Protein AF-A0A6L7LFD7-F1 (afdb_monomer_lite)

Radius of gyration: 16.63 Å; chains: 1; bounding box: 37×30×61 Å

Structure (mmCIF, N/CA/C/O backbone):
data_AF-A0A6L7LFD7-F1
#
_entry.id   AF-A0A6L7LFD7-F1
#
loop_
_atom_site.group_PDB
_atom_site.id
_atom_site.type_symbol
_atom_site.label_atom_id
_atom_site.label_alt_id
_atom_site.label_comp_id
_atom_site.label_asym_id
_atom_site.label_entity_id
_atom_site.label_seq_id
_atom_site.pdbx_PDB_ins_code
_atom_site.Cartn_x
_atom_site.Cartn_y
_atom_site.Cartn_z
_atom_site.occupancy
_atom_site.B_iso_or_equiv
_atom_site.auth_seq_id
_atom_site.auth_comp_id
_atom_site.auth_asym_id
_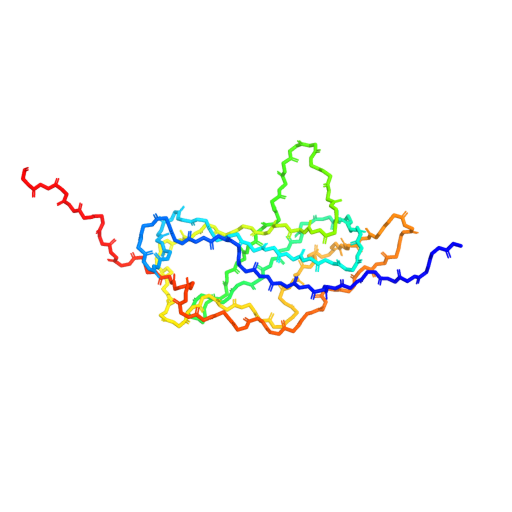atom_site.auth_atom_id
_atom_site.pdbx_PDB_model_num
ATOM 1 N N . MET A 1 1 ? 21.209 -1.867 -23.378 1.00 69.69 1 MET A N 1
ATOM 2 C CA . MET A 1 1 ? 20.018 -1.169 -22.863 1.00 69.69 1 MET A CA 1
ATOM 3 C C . MET A 1 1 ? 19.276 -2.168 -22.014 1.00 69.69 1 MET A C 1
ATOM 5 O O . MET A 1 1 ? 19.318 -3.342 -22.369 1.00 69.69 1 MET A O 1
ATOM 9 N N . ASP A 1 2 ? 18.720 -1.718 -20.898 1.00 85.38 2 ASP A N 1
ATOM 10 C CA . ASP A 1 2 ? 17.926 -2.568 -20.018 1.00 85.38 2 ASP A CA 1
ATOM 11 C C . ASP A 1 2 ? 16.570 -2.875 -20.660 1.00 85.38 2 ASP A C 1
ATOM 13 O O . ASP A 1 2 ? 16.003 -2.019 -21.339 1.00 85.38 2 ASP A O 1
ATOM 17 N N . THR A 1 3 ? 16.092 -4.099 -20.485 1.00 88.50 3 THR A N 1
ATOM 18 C CA . THR A 1 3 ? 14.814 -4.588 -21.016 1.00 88.50 3 THR A CA 1
ATOM 19 C C . THR A 1 3 ? 14.054 -5.434 -19.997 1.00 88.50 3 THR A C 1
ATOM 21 O O . THR A 1 3 ? 13.054 -6.053 -20.362 1.00 88.50 3 THR A O 1
ATOM 24 N N . GLU A 1 4 ? 14.555 -5.558 -18.767 1.00 90.94 4 GLU A N 1
ATOM 25 C CA . GLU A 1 4 ? 13.870 -6.306 -17.718 1.00 90.94 4 GLU A CA 1
ATOM 26 C C . GLU A 1 4 ? 12.830 -5.392 -17.053 1.00 90.94 4 GLU A C 1
ATOM 28 O O . GLU A 1 4 ? 13.172 -4.293 -16.636 1.00 90.94 4 GLU A O 1
ATOM 33 N N . PRO A 1 5 ? 11.540 -5.771 -17.016 1.00 91.62 5 PRO A N 1
ATOM 34 C CA . PRO A 1 5 ? 10.541 -4.974 -16.325 1.00 91.62 5 PRO A CA 1
ATOM 35 C C . PRO A 1 5 ? 10.626 -5.177 -14.804 1.00 91.62 5 PRO A C 1
ATOM 37 O O . PRO A 1 5 ? 10.788 -6.317 -14.351 1.00 91.62 5 PRO A O 1
ATOM 40 N N . PRO A 1 6 ? 10.366 -4.128 -14.003 1.00 94.12 6 PRO A N 1
ATOM 41 C CA . PRO A 1 6 ? 10.275 -4.273 -12.560 1.00 94.12 6 PRO A CA 1
ATOM 42 C C . PRO A 1 6 ? 9.129 -5.205 -12.161 1.00 94.12 6 PRO A C 1
ATOM 44 O O . PRO A 1 6 ? 8.074 -5.263 -12.800 1.00 94.12 6 PRO A O 1
ATOM 47 N N . SER A 1 7 ? 9.284 -5.875 -11.027 1.00 94.19 7 SER A N 1
ATOM 48 C CA . SER A 1 7 ? 8.236 -6.692 -10.412 1.00 94.19 7 SER A CA 1
ATOM 49 C C . SER A 1 7 ? 8.058 -6.336 -8.940 1.00 94.19 7 SER A C 1
ATOM 51 O O . SER A 1 7 ? 8.975 -5.809 -8.311 1.00 94.19 7 SER A O 1
ATOM 53 N N . VAL A 1 8 ? 6.874 -6.597 -8.378 1.00 96.25 8 VAL A N 1
ATOM 54 C CA . VAL A 1 8 ? 6.647 -6.435 -6.935 1.00 96.25 8 VAL A CA 1
ATOM 55 C C . VAL A 1 8 ? 7.400 -7.539 -6.193 1.00 96.25 8 VAL A C 1
ATOM 57 O O . VAL A 1 8 ? 7.122 -8.720 -6.377 1.00 96.25 8 VAL A O 1
ATOM 60 N N . ALA A 1 9 ? 8.341 -7.149 -5.338 1.00 94.38 9 ALA A N 1
ATOM 61 C CA . ALA A 1 9 ? 9.143 -8.057 -4.529 1.00 94.38 9 ALA A CA 1
ATOM 62 C C . ALA A 1 9 ? 8.462 -8.385 -3.193 1.00 94.38 9 ALA A C 1
ATOM 64 O O . ALA A 1 9 ? 8.375 -9.549 -2.810 1.00 94.38 9 ALA A O 1
ATOM 65 N N . THR A 1 10 ? 7.976 -7.370 -2.468 1.00 94.19 10 THR A N 1
ATOM 66 C CA . THR A 1 10 ? 7.284 -7.574 -1.183 1.00 94.19 10 THR A CA 1
ATOM 67 C C . THR A 1 10 ? 6.204 -6.529 -0.950 1.00 94.19 10 THR A C 1
ATOM 69 O O . THR A 1 10 ? 6.324 -5.394 -1.402 1.00 94.19 10 THR A O 1
ATOM 72 N N . VAL A 1 11 ? 5.172 -6.904 -0.196 1.00 95.88 11 VAL A N 1
ATOM 73 C CA . VAL A 1 11 ? 4.128 -5.999 0.293 1.00 95.88 11 VAL A CA 1
ATOM 74 C C . VAL A 1 11 ? 3.967 -6.239 1.789 1.00 95.88 11 VAL A C 1
ATOM 76 O O . VAL A 1 11 ? 3.800 -7.383 2.213 1.00 95.88 11 VAL A O 1
ATOM 79 N N . ARG A 1 12 ? 4.053 -5.184 2.605 1.00 94.44 12 ARG A N 1
ATOM 80 C CA . ARG A 1 12 ? 3.978 -5.307 4.070 1.00 94.44 12 ARG A CA 1
ATOM 81 C C . ARG A 1 12 ? 3.369 -4.080 4.732 1.00 94.44 12 ARG A C 1
ATOM 83 O O . ARG A 1 12 ? 3.657 -2.953 4.341 1.00 94.44 12 ARG A O 1
ATOM 90 N N . ILE A 1 13 ? 2.591 -4.297 5.788 1.00 94.56 13 ILE A N 1
ATOM 91 C CA . ILE A 1 13 ? 2.187 -3.220 6.696 1.00 94.56 13 ILE A CA 1
ATOM 92 C C . ILE A 1 13 ? 3.399 -2.856 7.562 1.00 94.56 13 ILE A C 1
ATOM 94 O O . ILE A 1 13 ? 4.009 -3.727 8.179 1.00 94.56 13 ILE A O 1
ATOM 98 N N . THR A 1 14 ? 3.781 -1.580 7.579 1.00 94.25 14 THR A N 1
ATOM 99 C CA . THR A 1 14 ? 4.955 -1.075 8.316 1.00 94.25 14 THR A CA 1
ATOM 100 C C . THR A 1 14 ? 4.580 -0.239 9.535 1.00 94.25 14 THR A C 1
ATOM 102 O O . THR A 1 14 ? 5.399 -0.063 10.439 1.00 94.25 14 THR A O 1
ATOM 105 N N . SER A 1 15 ? 3.342 0.250 9.595 1.00 94.00 15 SER A N 1
ATOM 106 C CA . SER A 1 15 ? 2.795 0.945 10.758 1.00 94.00 15 SER A CA 1
ATOM 107 C C . SER A 1 15 ? 2.406 -0.019 11.882 1.00 94.00 15 SER A C 1
ATOM 109 O O . SER A 1 15 ? 2.337 -1.238 11.710 1.00 94.00 15 SER A O 1
ATOM 111 N N . ARG A 1 16 ? 2.103 0.550 13.051 1.00 92.31 16 ARG A N 1
ATOM 112 C CA . ARG A 1 16 ? 1.498 -0.145 14.191 1.00 92.31 16 ARG A CA 1
ATOM 113 C C . ARG A 1 16 ? 0.391 0.722 14.794 1.00 92.31 16 ARG A C 1
ATOM 115 O O . ARG A 1 16 ? 0.447 1.940 14.619 1.00 92.31 16 ARG A O 1
ATOM 122 N N . PRO A 1 17 ? -0.578 0.126 15.508 1.00 91.44 17 PRO A N 1
ATOM 123 C CA . PRO A 1 17 ? -1.550 0.889 16.280 1.00 91.44 17 PRO A CA 1
ATOM 124 C C . PRO A 1 17 ? -0.876 1.887 17.225 1.00 91.44 17 PRO A C 1
ATOM 126 O O . PRO A 1 17 ? 0.112 1.551 17.880 1.00 91.44 17 PRO A O 1
ATOM 129 N N . THR A 1 18 ? -1.418 3.103 17.314 1.00 88.38 18 THR A N 1
ATOM 130 C CA . THR A 1 18 ? -0.844 4.151 18.175 1.00 88.38 18 THR A CA 1
ATOM 131 C C . THR A 1 18 ? -1.077 3.853 19.658 1.00 88.38 18 THR A C 1
ATOM 133 O O . THR A 1 18 ? -0.249 4.196 20.499 1.00 88.38 18 THR A O 1
ATOM 136 N N . ASP A 1 19 ? -2.206 3.217 19.987 1.00 82.38 19 ASP A N 1
ATOM 137 C CA . ASP A 1 19 ? -2.611 2.929 21.364 1.00 82.38 19 ASP A CA 1
ATOM 138 C C . ASP A 1 19 ? -3.256 1.535 21.492 1.00 82.38 19 ASP A C 1
ATOM 140 O O . ASP A 1 19 ? -4.457 1.343 21.261 1.00 82.38 19 ASP A O 1
ATOM 144 N N . GLY A 1 20 ? -2.445 0.559 21.905 1.00 83.62 20 GLY A N 1
ATOM 145 C CA . GLY A 1 20 ? -2.872 -0.806 22.214 1.00 83.62 20 GLY A CA 1
ATOM 146 C C . GLY A 1 20 ? -2.638 -1.802 21.078 1.00 83.62 20 GLY A C 1
ATOM 147 O O . GLY A 1 20 ? -1.656 -1.716 20.348 1.00 83.62 20 GLY A O 1
ATOM 148 N N . GLU A 1 21 ? -3.530 -2.787 20.970 1.00 87.56 21 GLU A N 1
ATOM 149 C CA . GLU A 1 21 ? -3.357 -3.956 20.093 1.00 87.56 21 GLU A CA 1
ATOM 150 C C . GLU A 1 21 ? -4.125 -3.870 18.760 1.00 87.56 21 GLU A C 1
ATOM 152 O O . GLU A 1 21 ? -4.113 -4.828 17.986 1.00 87.56 21 GLU A O 1
ATOM 157 N N . ALA A 1 22 ? -4.844 -2.770 18.511 1.00 92.25 22 ALA A N 1
ATOM 158 C CA . ALA A 1 22 ? -5.653 -2.573 17.311 1.00 92.25 22 ALA A CA 1
ATOM 159 C C . ALA A 1 22 ? -5.673 -1.099 16.898 1.00 92.25 22 ALA A C 1
ATOM 161 O O . ALA A 1 22 ? -5.742 -0.209 17.749 1.00 92.25 22 ALA A O 1
ATOM 162 N N . TYR A 1 23 ? -5.639 -0.850 15.590 1.00 94.44 23 TYR A N 1
ATOM 163 C CA . TYR A 1 23 ? -5.747 0.483 15.020 1.00 94.44 23 TYR A CA 1
ATOM 164 C C . TYR A 1 23 ? -7.100 1.107 15.365 1.00 94.44 23 TYR A C 1
ATOM 166 O O . TYR A 1 23 ? -8.152 0.474 15.232 1.00 94.44 23 TYR A O 1
ATOM 174 N N . ARG A 1 24 ? -7.077 2.375 15.766 1.00 94.00 24 ARG A N 1
ATOM 175 C CA . ARG A 1 24 ? -8.261 3.161 16.118 1.00 94.00 24 ARG A CA 1
ATOM 176 C C . ARG A 1 24 ? -8.559 4.208 15.059 1.00 94.00 24 ARG A C 1
ATOM 178 O O . ARG A 1 24 ? -7.755 4.508 14.186 1.00 94.00 24 ARG A O 1
ATOM 185 N N . LYS A 1 25 ? -9.738 4.822 15.159 1.00 93.94 25 LYS A N 1
ATOM 186 C CA . LYS A 1 25 ? -10.131 5.940 14.292 1.00 93.94 25 LYS A CA 1
ATOM 187 C C . LYS A 1 25 ? -9.058 7.036 14.333 1.00 93.94 25 LYS A C 1
ATOM 189 O O . LYS A 1 25 ? -8.792 7.588 15.397 1.00 93.94 25 LYS A O 1
ATOM 194 N N . GLY A 1 26 ? -8.568 7.427 13.161 1.00 94.31 26 GLY A N 1
ATOM 195 C CA . GLY A 1 26 ? -7.535 8.451 13.011 1.00 94.31 26 GLY A CA 1
ATOM 196 C C . GLY A 1 26 ? -6.111 7.900 12.990 1.00 94.31 26 GLY A C 1
ATOM 197 O O . GLY A 1 26 ? -5.220 8.634 12.570 1.00 94.31 26 GLY A O 1
ATOM 198 N N . ASP A 1 27 ? -5.903 6.632 13.356 1.00 95.56 27 ASP A N 1
ATOM 199 C CA . ASP A 1 27 ? -4.621 5.975 13.121 1.00 95.56 27 ASP A CA 1
ATOM 200 C C . ASP A 1 27 ? -4.370 5.833 11.617 1.00 95.56 27 ASP A C 1
ATOM 202 O O . ASP A 1 27 ? -5.302 5.714 10.812 1.00 95.56 27 ASP A O 1
ATOM 206 N N . VAL A 1 28 ? -3.092 5.842 11.250 1.00 96.69 28 VAL A N 1
ATOM 207 C CA . VAL A 1 28 ? -2.639 5.667 9.873 1.00 96.69 28 VAL A CA 1
ATOM 208 C C . VAL A 1 28 ? -2.056 4.271 9.723 1.00 96.69 28 VAL A C 1
ATOM 210 O O . VAL A 1 28 ? -1.135 3.883 10.440 1.00 96.69 28 VAL A O 1
ATOM 213 N N . VAL A 1 29 ? -2.605 3.529 8.771 1.00 96.50 29 VAL A N 1
ATOM 214 C CA . VAL A 1 29 ? -2.060 2.266 8.292 1.00 96.50 29 VAL A CA 1
ATOM 215 C C . VAL A 1 29 ? -1.143 2.585 7.119 1.00 96.50 29 VAL A C 1
ATOM 217 O O . VAL A 1 29 ? -1.622 3.020 6.071 1.00 96.50 29 VAL A O 1
ATOM 220 N N . SER A 1 30 ? 0.158 2.380 7.297 1.00 96.81 30 SER A N 1
ATOM 221 C CA . SER A 1 30 ? 1.178 2.547 6.262 1.00 96.81 30 SER A CA 1
ATOM 222 C C . SER A 1 30 ? 1.565 1.178 5.716 1.00 96.81 30 SER A C 1
ATOM 224 O O . SER A 1 30 ? 1.906 0.264 6.473 1.00 96.81 30 SER A O 1
ATOM 226 N N . VAL A 1 31 ? 1.514 1.037 4.397 1.00 96.88 31 VAL A N 1
ATOM 227 C CA . VAL A 1 31 ? 1.853 -0.186 3.674 1.00 96.88 31 VAL A CA 1
ATOM 228 C C . VAL A 1 31 ? 2.965 0.115 2.690 1.00 96.88 31 VAL A C 1
ATOM 230 O O . VAL A 1 31 ? 2.832 0.992 1.843 1.00 96.88 31 VAL A O 1
ATOM 233 N N . GLU A 1 32 ? 4.062 -0.619 2.793 1.00 95.88 32 GLU A N 1
ATOM 234 C CA . GLU A 1 32 ? 5.183 -0.518 1.873 1.00 95.88 32 GLU A CA 1
ATOM 235 C C . GLU A 1 32 ? 5.096 -1.621 0.818 1.00 95.88 32 GLU A C 1
ATOM 237 O O . GLU A 1 32 ? 4.997 -2.808 1.144 1.00 95.88 32 GLU A O 1
ATOM 242 N N . VAL A 1 33 ? 5.149 -1.209 -0.446 1.00 96.50 33 VAL A N 1
ATOM 243 C CA . VAL A 1 33 ? 5.293 -2.075 -1.616 1.00 96.50 33 VAL A CA 1
ATOM 244 C C . VAL A 1 33 ? 6.708 -1.884 -2.147 1.00 96.50 33 VAL A C 1
ATOM 246 O O . VAL A 1 33 ? 7.048 -0.800 -2.616 1.00 96.50 33 VAL A O 1
ATOM 249 N N . THR A 1 34 ? 7.531 -2.924 -2.062 1.00 95.38 34 THR A N 1
ATOM 250 C CA . THR A 1 34 ? 8.902 -2.944 -2.588 1.00 95.38 34 THR A CA 1
ATOM 251 C C . THR A 1 34 ? 8.932 -3.664 -3.930 1.00 95.38 34 THR A C 1
ATOM 253 O O . THR A 1 34 ? 8.284 -4.697 -4.090 1.00 95.38 34 THR A O 1
ATOM 256 N N . PHE A 1 35 ? 9.712 -3.146 -4.867 1.00 96.00 35 PHE A N 1
ATOM 257 C CA . PHE A 1 35 ? 9.912 -3.634 -6.224 1.00 96.00 35 PHE A CA 1
ATOM 258 C C . PHE A 1 35 ? 11.332 -4.186 -6.394 1.00 96.00 35 PHE A C 1
ATOM 260 O O . PHE A 1 35 ? 12.210 -3.934 -5.571 1.00 96.00 35 PHE A O 1
ATOM 267 N N . SER A 1 36 ? 11.566 -4.954 -7.458 1.00 95.12 36 SER A N 1
ATOM 268 C CA . SER A 1 36 ? 12.894 -5.489 -7.800 1.00 95.12 36 SER A CA 1
ATOM 269 C C . SER A 1 36 ? 13.924 -4.403 -8.129 1.00 95.12 36 SER A C 1
ATOM 271 O O . SER A 1 36 ? 15.126 -4.643 -8.036 1.00 95.12 36 SER A O 1
ATOM 273 N N . GLU A 1 37 ? 13.458 -3.214 -8.498 1.00 93.56 37 GLU A N 1
ATOM 274 C CA . GLU A 1 37 ? 14.270 -2.062 -8.867 1.00 93.56 37 GLU A CA 1
ATOM 275 C C . GLU A 1 37 ? 13.493 -0.757 -8.665 1.00 93.56 37 GLU A C 1
ATOM 277 O O . GLU A 1 37 ? 12.336 -0.755 -8.237 1.00 93.56 37 GLU A O 1
ATOM 282 N N . GLN A 1 38 ? 14.138 0.370 -8.971 1.00 93.31 38 GLN A N 1
ATOM 283 C CA . GLN A 1 38 ? 13.519 1.680 -8.844 1.00 93.31 38 GLN A CA 1
ATOM 284 C C . GLN A 1 38 ? 12.328 1.834 -9.794 1.00 93.31 38 GLN A C 1
ATOM 286 O O . GLN A 1 38 ? 12.470 1.660 -11.000 1.00 93.31 38 GLN A O 1
ATOM 291 N N . VAL A 1 39 ? 11.186 2.269 -9.257 1.00 94.38 39 VAL A N 1
ATOM 292 C CA . VAL A 1 39 ? 9.984 2.561 -10.046 1.00 94.38 39 VAL A CA 1
ATOM 293 C C . VAL A 1 39 ? 9.488 3.980 -9.814 1.00 94.38 39 VAL A C 1
ATOM 295 O O . VAL A 1 39 ? 9.500 4.507 -8.703 1.00 94.38 39 VAL A O 1
ATOM 298 N N . THR A 1 40 ? 9.001 4.597 -10.884 1.00 93.50 40 THR A N 1
ATOM 299 C CA . THR A 1 40 ? 8.334 5.895 -10.866 1.00 93.50 40 THR A CA 1
ATOM 300 C C . THR A 1 40 ? 6.862 5.705 -11.222 1.00 93.50 40 THR A C 1
ATOM 302 O O . THR A 1 40 ? 6.559 5.226 -12.320 1.00 93.50 40 THR A O 1
ATOM 305 N N . PRO A 1 41 ? 5.931 6.068 -10.326 1.00 93.69 41 PRO A N 1
ATOM 306 C CA . PRO A 1 41 ? 4.513 6.057 -10.635 1.00 93.69 41 PRO A CA 1
ATOM 307 C C . PRO A 1 41 ? 4.139 7.197 -11.579 1.00 93.69 41 PRO A C 1
ATOM 309 O O . PRO A 1 41 ? 4.583 8.334 -11.426 1.00 93.69 41 PRO A O 1
ATOM 312 N N . SER A 1 42 ? 3.265 6.891 -12.530 1.00 91.75 42 SER A N 1
ATOM 313 C CA . SER A 1 42 ? 2.484 7.872 -13.274 1.00 91.75 42 SER A CA 1
ATOM 314 C C . SER A 1 42 ? 1.022 7.763 -12.851 1.00 91.75 42 SER A C 1
ATOM 316 O O . SER A 1 42 ? 0.501 6.649 -12.784 1.00 91.75 42 SER A O 1
ATOM 318 N N . GLY A 1 43 ? 0.348 8.892 -12.643 1.00 90.19 43 GLY A N 1
ATOM 319 C CA . GLY A 1 43 ? -1.030 8.914 -12.146 1.00 90.19 43 GLY A CA 1
ATOM 320 C C . GLY A 1 43 ? -1.112 8.681 -10.635 1.00 90.19 43 GLY A C 1
ATOM 321 O O . GLY A 1 43 ? -0.132 8.889 -9.922 1.00 90.19 43 GLY A O 1
ATOM 322 N N . ASP A 1 44 ? -2.284 8.246 -10.170 1.00 92.19 44 ASP A N 1
ATOM 323 C CA . ASP A 1 44 ? -2.605 8.109 -8.745 1.00 92.19 44 ASP A CA 1
ATOM 324 C C . ASP A 1 44 ? -2.801 6.633 -8.365 1.00 92.19 44 ASP A C 1
ATOM 326 O O . ASP A 1 44 ? -3.945 6.179 -8.219 1.00 92.19 44 ASP A O 1
ATOM 330 N N . PRO A 1 45 ? -1.723 5.840 -8.214 1.00 95.19 45 PRO A N 1
ATOM 331 C CA . PRO A 1 45 ? -1.858 4.457 -7.795 1.00 95.19 45 PRO A CA 1
ATOM 332 C C . PRO A 1 45 ? -2.467 4.373 -6.390 1.00 95.19 45 PRO A C 1
ATOM 334 O O . PRO A 1 45 ? -2.238 5.216 -5.517 1.00 95.19 45 PRO A O 1
ATOM 337 N N . GLN A 1 46 ? -3.249 3.324 -6.169 1.00 97.00 46 GLN A N 1
ATOM 338 C CA . GLN A 1 46 ? -3.932 3.038 -4.912 1.00 97.00 46 GLN A CA 1
ATOM 339 C C . GLN A 1 46 ? -3.742 1.573 -4.546 1.00 97.00 46 GLN A C 1
ATOM 341 O O . GLN A 1 46 ? -3.656 0.715 -5.421 1.00 97.00 46 GLN A O 1
ATOM 346 N N . LEU A 1 47 ? -3.724 1.282 -3.251 1.00 97.50 47 LEU A N 1
ATOM 347 C CA . LEU A 1 47 ? -3.674 -0.083 -2.744 1.00 97.50 47 LEU A CA 1
ATOM 348 C C . LEU A 1 47 ? -4.998 -0.412 -2.054 1.00 97.50 47 LEU A C 1
ATOM 350 O O . LEU A 1 47 ? -5.441 0.323 -1.170 1.00 97.50 47 LEU A O 1
ATOM 354 N N . GLU A 1 48 ? -5.648 -1.497 -2.468 1.00 97.44 48 GLU A N 1
ATOM 355 C CA . GLU A 1 48 ? -6.855 -1.983 -1.798 1.00 97.44 48 GLU A CA 1
ATOM 356 C C . GLU A 1 48 ? -6.483 -2.823 -0.569 1.00 97.44 48 GLU A C 1
ATOM 358 O O . GLU A 1 48 ? -5.758 -3.815 -0.657 1.00 97.44 48 GLU A O 1
ATOM 363 N N . LEU A 1 49 ? -7.003 -2.402 0.578 1.00 96.69 49 LEU A N 1
ATOM 364 C CA . LEU A 1 49 ? -6.956 -3.094 1.857 1.00 96.69 49 LEU A CA 1
ATOM 365 C C . LEU A 1 49 ? -8.323 -3.725 2.115 1.00 96.69 49 LEU A C 1
ATOM 367 O O . LEU A 1 49 ? -9.351 -3.109 1.824 1.00 96.69 49 LEU A O 1
ATOM 371 N N . ASP A 1 50 ? -8.343 -4.920 2.683 1.00 95.50 50 ASP A N 1
ATOM 372 C CA . ASP A 1 50 ? -9.543 -5.506 3.268 1.00 95.50 50 ASP A CA 1
ATOM 373 C C . ASP A 1 50 ? -9.552 -5.199 4.764 1.00 95.50 50 ASP A C 1
ATOM 375 O O . ASP A 1 50 ? -8.572 -5.472 5.452 1.00 95.50 50 ASP A O 1
ATOM 379 N N . ILE A 1 51 ? -10.616 -4.557 5.246 1.00 95.12 51 ILE A N 1
ATOM 380 C CA . ILE A 1 51 ? -10.802 -4.274 6.670 1.00 95.12 51 ILE A CA 1
ATOM 381 C C . ILE A 1 51 ? -12.149 -4.857 7.087 1.00 95.12 51 ILE A C 1
ATOM 383 O O . ILE A 1 51 ? -13.195 -4.258 6.814 1.00 95.12 51 ILE A O 1
ATOM 387 N N . GLY A 1 52 ? -12.126 -6.045 7.689 1.00 92.75 52 GLY A N 1
ATOM 388 C CA . GLY A 1 52 ? -13.315 -6.788 8.109 1.00 92.75 52 GLY A CA 1
ATOM 389 C C . GLY A 1 52 ? -14.266 -7.114 6.956 1.00 92.75 52 GLY A C 1
ATOM 390 O O . GLY A 1 52 ? -15.485 -6.972 7.098 1.00 92.75 52 GLY A O 1
ATOM 391 N N . GLY A 1 53 ? -13.727 -7.475 5.786 1.00 92.12 53 GLY A N 1
ATOM 392 C CA . GLY A 1 53 ? -14.497 -7.740 4.568 1.00 92.12 53 GLY A CA 1
ATOM 393 C C . GLY A 1 53 ? -14.933 -6.486 3.803 1.00 92.12 53 GLY A C 1
ATOM 394 O O . GLY A 1 53 ? -15.715 -6.576 2.850 1.00 92.12 53 GLY A O 1
ATOM 395 N N . VAL A 1 54 ? -14.483 -5.298 4.221 1.00 94.81 54 VAL A N 1
ATOM 396 C CA . VAL A 1 54 ? -14.764 -4.034 3.537 1.00 94.81 54 VAL A CA 1
ATOM 397 C C . VAL A 1 54 ? -13.513 -3.536 2.829 1.00 94.81 54 VAL A C 1
ATOM 399 O O . VAL A 1 54 ? -12.519 -3.191 3.463 1.00 94.81 54 VAL A O 1
ATOM 402 N N . SER A 1 55 ? -13.604 -3.381 1.506 1.00 96.31 55 SER A N 1
ATOM 403 C CA . SER A 1 55 ? -12.525 -2.784 0.719 1.00 96.31 55 SER A CA 1
ATOM 404 C C . SER A 1 55 ? -12.324 -1.303 1.071 1.00 96.31 55 SER A C 1
ATOM 406 O O . SER A 1 55 ? -13.241 -0.471 0.981 1.00 96.31 55 SER A O 1
ATOM 408 N N . ARG A 1 56 ? -11.099 -0.965 1.473 1.00 97.12 56 ARG A N 1
ATOM 409 C CA . ARG A 1 56 ? -10.606 0.381 1.771 1.00 97.12 56 ARG A CA 1
ATOM 410 C C . ARG A 1 56 ? -9.432 0.706 0.860 1.00 97.12 56 ARG A C 1
ATOM 412 O O . ARG A 1 56 ? -8.594 -0.136 0.586 1.00 97.12 56 ARG A O 1
ATOM 419 N N . ARG A 1 57 ? -9.367 1.945 0.376 1.00 97.62 57 ARG A N 1
ATOM 420 C CA . ARG A 1 57 ? -8.312 2.389 -0.544 1.00 97.62 57 ARG A CA 1
ATOM 421 C C . ARG A 1 57 ? -7.266 3.191 0.216 1.00 97.62 57 ARG A C 1
ATOM 423 O O . ARG A 1 57 ? -7.593 4.260 0.733 1.00 97.62 57 ARG A O 1
ATOM 430 N N . ALA A 1 58 ? -6.046 2.672 0.265 1.00 97.56 58 ALA A N 1
ATOM 431 C CA . ALA A 1 58 ? -4.861 3.399 0.688 1.00 97.56 58 ALA A CA 1
ATOM 432 C C . ALA A 1 58 ? -4.285 4.177 -0.502 1.00 97.56 58 ALA A C 1
ATOM 434 O O . ALA A 1 58 ? -4.272 3.691 -1.637 1.00 97.56 58 ALA A O 1
ATOM 435 N N . THR A 1 59 ? -3.829 5.397 -0.252 1.00 97.31 59 THR A N 1
ATOM 436 C CA . THR A 1 59 ? -3.314 6.308 -1.281 1.00 97.31 59 THR A CA 1
ATOM 437 C C . THR A 1 59 ? -1.802 6.397 -1.209 1.00 97.31 59 THR A C 1
ATOM 439 O O . THR A 1 59 ? -1.250 6.389 -0.110 1.00 97.31 59 THR A O 1
ATOM 442 N N . LEU A 1 60 ? -1.139 6.510 -2.362 1.00 95.88 60 LEU A N 1
ATOM 443 C CA . LEU A 1 60 ? 0.305 6.715 -2.420 1.00 95.88 60 LEU A CA 1
ATOM 444 C C . LEU A 1 60 ? 0.702 7.972 -1.632 1.00 95.88 60 LEU A C 1
ATOM 446 O O . LEU A 1 60 ? 0.182 9.062 -1.867 1.00 95.88 60 LEU A O 1
ATOM 450 N N . GLN A 1 61 ? 1.647 7.815 -0.714 1.00 94.19 61 GLN A N 1
ATOM 451 C CA . GLN A 1 61 ? 2.245 8.915 0.015 1.00 94.19 61 GLN A CA 1
ATOM 452 C C . GLN A 1 61 ? 3.198 9.674 -0.912 1.00 94.19 61 GLN A C 1
ATOM 454 O O . GLN A 1 61 ? 4.204 9.138 -1.388 1.00 94.19 61 GLN A O 1
ATOM 459 N N . THR A 1 62 ? 2.889 10.947 -1.140 1.00 87.19 62 THR A N 1
ATOM 460 C CA . THR A 1 62 ? 3.711 11.851 -1.942 1.00 87.19 62 THR A CA 1
ATOM 461 C C . THR A 1 62 ? 4.130 13.052 -1.105 1.00 87.19 62 THR A C 1
ATOM 463 O O . THR A 1 62 ? 3.301 13.894 -0.754 1.00 87.19 62 THR A O 1
ATOM 466 N N . VAL A 1 63 ? 5.420 13.164 -0.800 1.00 81.25 63 VAL A N 1
ATOM 467 C CA . VAL A 1 63 ? 6.011 14.372 -0.212 1.00 81.25 63 VAL A CA 1
ATOM 468 C C . VAL A 1 63 ? 6.649 15.204 -1.324 1.00 81.25 63 VAL A C 1
ATOM 470 O O . VAL A 1 63 ? 7.274 14.666 -2.237 1.00 81.25 63 VAL A O 1
ATOM 473 N N . SER A 1 64 ? 6.510 16.530 -1.280 1.00 80.19 64 SER A N 1
ATOM 474 C CA . SER A 1 64 ? 7.167 17.412 -2.252 1.00 80.19 64 SER A CA 1
ATOM 475 C C . SER A 1 64 ? 8.676 17.148 -2.306 1.00 80.19 64 SER A C 1
ATOM 477 O O . SER A 1 64 ? 9.358 17.225 -1.287 1.00 80.19 64 SER A O 1
ATOM 479 N N . GLY A 1 65 ? 9.199 16.850 -3.498 1.00 72.06 65 GLY A N 1
ATOM 480 C CA . GLY A 1 65 ? 10.613 16.509 -3.699 1.00 72.06 65 GLY A CA 1
ATOM 481 C C . GLY A 1 65 ? 10.982 15.054 -3.381 1.00 72.06 65 GLY A C 1
ATOM 482 O O . GLY A 1 65 ? 12.159 14.703 -3.447 1.00 72.06 65 GLY A O 1
ATOM 483 N N . GLN A 1 66 ? 10.010 14.197 -3.058 1.00 79.06 66 GLN A N 1
ATOM 484 C CA . GLN A 1 66 ? 10.234 12.767 -2.871 1.00 79.06 66 GLN A CA 1
ATOM 485 C C . GLN A 1 66 ? 10.721 12.129 -4.172 1.00 79.06 66 GLN A C 1
ATOM 487 O O . GLN A 1 66 ? 10.113 12.273 -5.229 1.00 79.06 66 GLN A O 1
ATOM 492 N N . THR A 1 67 ? 11.829 11.400 -4.075 1.00 76.75 67 THR A N 1
ATOM 493 C CA . THR A 1 67 ? 12.283 10.496 -5.131 1.00 76.75 67 THR A CA 1
ATOM 494 C C . THR A 1 67 ? 11.871 9.091 -4.734 1.00 76.75 67 THR A C 1
ATOM 496 O O . THR A 1 67 ? 12.327 8.585 -3.707 1.00 76.75 67 THR A O 1
ATOM 499 N N . PHE A 1 68 ? 11.005 8.473 -5.532 1.00 82.00 68 PHE A N 1
ATOM 500 C CA . PHE A 1 68 ? 10.662 7.066 -5.365 1.00 82.00 68 PHE A CA 1
ATOM 501 C C . PHE A 1 68 ? 11.881 6.222 -5.727 1.00 82.00 68 PHE A C 1
ATOM 503 O O . PHE A 1 68 ? 12.536 6.475 -6.740 1.00 82.00 68 PHE A O 1
ATOM 510 N N . ARG A 1 69 ? 12.235 5.286 -4.850 1.00 88.00 69 ARG A N 1
ATOM 511 C CA . ARG A 1 69 ? 13.299 4.309 -5.094 1.00 88.00 69 ARG A CA 1
ATOM 512 C C . ARG A 1 69 ? 12.643 3.006 -5.543 1.00 88.00 69 ARG A C 1
ATOM 514 O O . ARG A 1 69 ? 11.755 3.014 -6.386 1.00 88.00 69 ARG A O 1
ATOM 521 N N . ASP A 1 70 ? 13.074 1.906 -4.963 1.00 91.69 70 ASP A N 1
ATOM 522 C CA . ASP A 1 70 ? 12.508 0.575 -5.076 1.00 91.69 70 ASP A CA 1
ATOM 523 C C . ASP A 1 70 ? 11.279 0.373 -4.179 1.00 91.69 70 ASP A C 1
ATOM 525 O O . ASP A 1 70 ? 10.726 -0.716 -4.171 1.00 91.69 70 ASP A O 1
ATOM 529 N N . SER A 1 71 ? 10.812 1.380 -3.429 1.00 93.25 71 SER A N 1
ATOM 530 C CA . SER A 1 71 ? 9.592 1.255 -2.625 1.00 93.25 71 SER A CA 1
ATOM 531 C C . SER A 1 71 ? 8.610 2.414 -2.773 1.00 93.25 71 SER A C 1
ATOM 533 O O . SER A 1 71 ? 8.982 3.581 -2.939 1.00 93.25 71 SER A O 1
ATOM 535 N N . LEU A 1 72 ? 7.327 2.057 -2.700 1.00 95.44 72 LEU A N 1
ATOM 536 C CA . LEU A 1 72 ? 6.181 2.955 -2.646 1.00 95.44 72 LEU A CA 1
ATOM 537 C C . LEU A 1 72 ? 5.434 2.732 -1.331 1.00 95.44 72 LEU A C 1
ATOM 539 O O . LEU A 1 72 ? 5.128 1.595 -0.972 1.00 95.44 72 LEU A O 1
ATOM 543 N N . VAL A 1 73 ? 5.116 3.818 -0.629 1.00 95.94 73 VAL A N 1
ATOM 544 C CA . VAL A 1 73 ? 4.374 3.769 0.636 1.00 95.94 73 VAL A CA 1
ATOM 545 C C . VAL A 1 73 ? 2.947 4.236 0.394 1.00 95.94 73 VAL A C 1
ATOM 547 O O . VAL A 1 73 ? 2.733 5.326 -0.126 1.00 95.94 73 VAL A O 1
ATOM 550 N N . PHE A 1 74 ? 1.974 3.418 0.772 1.00 97.50 74 PHE A N 1
ATOM 551 C CA . PHE A 1 74 ? 0.550 3.722 0.706 1.00 97.50 74 PHE A CA 1
ATOM 552 C C . PHE A 1 74 ? 0.004 3.916 2.111 1.00 97.50 74 PHE A C 1
ATOM 554 O O . PHE A 1 74 ? 0.304 3.131 3.006 1.00 97.50 74 PHE A O 1
ATOM 561 N N . GLU A 1 75 ? -0.827 4.932 2.301 1.00 97.81 75 GLU A N 1
ATOM 562 C CA . GLU A 1 75 ? -1.393 5.261 3.603 1.00 97.81 75 GLU A CA 1
ATOM 563 C C . GLU A 1 75 ? -2.918 5.223 3.579 1.00 97.81 75 GLU A C 1
ATOM 565 O O . GLU A 1 75 ? -3.571 5.700 2.646 1.00 97.81 75 GLU A O 1
ATOM 570 N N . TYR A 1 76 ? -3.491 4.665 4.640 1.00 97.62 76 TYR A N 1
ATOM 571 C CA . TYR A 1 76 ? -4.919 4.686 4.907 1.00 97.62 76 TYR A CA 1
ATOM 572 C C . TYR A 1 76 ? -5.183 5.194 6.322 1.00 97.62 76 TYR A C 1
ATOM 574 O O . TYR A 1 76 ? -4.732 4.601 7.297 1.00 97.62 76 TYR A O 1
ATOM 582 N N . THR A 1 77 ? -5.957 6.271 6.452 1.00 97.44 77 THR A N 1
ATOM 583 C CA . THR A 1 77 ? -6.450 6.716 7.760 1.00 97.44 77 THR A CA 1
ATOM 584 C C . THR A 1 77 ? -7.711 5.949 8.129 1.00 97.44 77 THR A C 1
ATOM 586 O O . THR A 1 77 ? -8.727 6.048 7.433 1.00 97.44 77 THR A O 1
ATOM 589 N N . VAL A 1 78 ? -7.665 5.249 9.260 1.00 96.38 78 VAL A N 1
ATOM 590 C CA . VAL A 1 78 ? -8.773 4.449 9.789 1.00 96.38 78 VAL A CA 1
ATOM 591 C C . VAL A 1 78 ? -9.978 5.338 10.063 1.00 96.38 78 VAL A C 1
ATOM 593 O O . VAL A 1 78 ? -9.907 6.346 10.780 1.00 96.38 78 VAL A O 1
ATOM 596 N N . LYS A 1 79 ? -11.117 4.964 9.485 1.00 94.25 79 LYS A N 1
ATOM 597 C CA . LYS A 1 79 ? -12.367 5.715 9.555 1.00 94.25 79 LYS A CA 1
ATOM 598 C C . LYS A 1 79 ? -13.274 5.146 10.633 1.00 94.25 79 LYS A C 1
ATOM 600 O O . LYS A 1 79 ? -13.190 3.999 11.054 1.00 94.25 79 LYS A O 1
ATOM 605 N N . ARG A 1 80 ? -14.207 5.979 11.094 1.00 92.25 80 ARG A N 1
ATOM 606 C CA . ARG A 1 80 ? -15.237 5.537 12.039 1.00 92.25 80 ARG A CA 1
ATOM 607 C C . ARG A 1 80 ? -16.065 4.412 11.414 1.00 92.25 80 ARG A C 1
ATOM 609 O O . ARG A 1 80 ? -16.608 4.603 10.329 1.00 92.25 80 ARG A O 1
ATOM 616 N N . GLY A 1 81 ? -16.249 3.325 12.159 1.00 90.94 81 GLY A N 1
ATOM 617 C CA . GLY A 1 81 ? -17.035 2.172 11.725 1.00 90.94 81 GLY A CA 1
ATOM 618 C C . GLY A 1 81 ? -16.202 1.081 11.060 1.00 90.94 81 GLY A C 1
ATOM 619 O O . GLY A 1 81 ? -16.753 0.020 10.791 1.00 90.94 81 GLY A O 1
ATOM 620 N N . ASP A 1 82 ? -14.905 1.309 10.840 1.00 94.88 82 ASP A N 1
ATOM 621 C CA . ASP A 1 82 ? -13.994 0.224 10.496 1.00 94.88 82 ASP A CA 1
ATOM 622 C C . ASP A 1 82 ? -13.832 -0.708 11.700 1.00 94.88 82 ASP A C 1
ATOM 624 O O . ASP A 1 82 ? -13.719 -0.259 12.851 1.00 94.88 82 ASP A O 1
ATOM 628 N N . ARG A 1 83 ? -13.857 -2.008 11.425 1.00 94.00 83 ARG A N 1
ATOM 629 C CA . ARG A 1 83 ? -13.623 -3.062 12.401 1.00 94.00 83 ARG A CA 1
ATOM 630 C C . ARG A 1 83 ? -13.052 -4.266 11.679 1.00 94.00 83 ARG A C 1
ATOM 632 O O . ARG A 1 83 ? -13.587 -4.651 10.648 1.00 94.00 83 ARG A O 1
ATOM 639 N N . ASP A 1 84 ? -12.013 -4.837 12.256 1.00 94.25 84 ASP A N 1
ATOM 640 C CA . ASP A 1 84 ? -11.337 -6.014 11.748 1.00 94.25 84 ASP A CA 1
ATOM 641 C C . ASP A 1 84 ? -10.703 -6.756 12.929 1.00 94.25 84 ASP A C 1
ATOM 643 O O . ASP A 1 84 ? -9.818 -6.225 13.608 1.00 94.25 84 ASP A O 1
ATOM 647 N N . ASP A 1 85 ? -11.222 -7.947 13.216 1.00 91.62 85 ASP A N 1
ATOM 648 C CA . ASP A 1 85 ? -10.835 -8.741 14.382 1.00 91.62 85 ASP A CA 1
ATOM 649 C C . ASP A 1 85 ? -9.739 -9.773 14.046 1.00 91.62 85 ASP A C 1
ATOM 651 O O . ASP A 1 85 ? -9.057 -10.246 14.960 1.00 91.62 85 ASP A O 1
ATOM 655 N N . ASP A 1 86 ? -9.537 -10.099 12.766 1.00 90.81 86 ASP A N 1
ATOM 656 C CA . ASP A 1 86 ? -8.539 -11.049 12.263 1.00 90.81 86 ASP A CA 1
ATOM 657 C C . ASP A 1 86 ? -7.286 -10.383 11.669 1.00 90.81 86 ASP A C 1
ATOM 659 O O . ASP A 1 86 ? -6.228 -11.015 11.638 1.00 90.81 86 ASP A O 1
ATO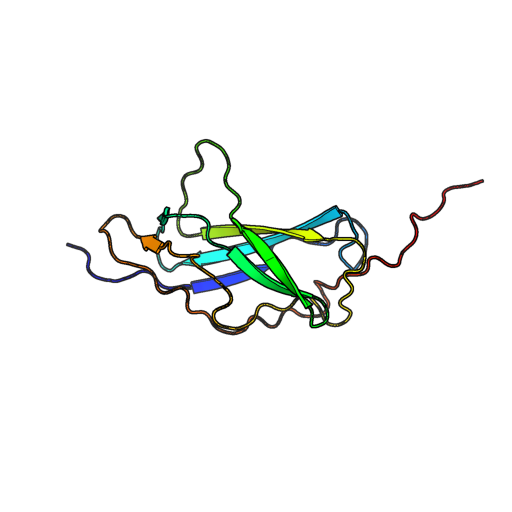M 663 N N . GLY A 1 87 ? -7.356 -9.090 11.349 1.00 92.62 87 GLY A N 1
ATOM 664 C CA . GLY A 1 87 ? -6.251 -8.267 10.866 1.00 92.62 87 GLY A CA 1
ATOM 665 C C . GLY A 1 87 ? -6.476 -7.776 9.436 1.00 92.62 87 GLY A C 1
ATOM 666 O O . GLY A 1 87 ? -7.001 -8.500 8.597 1.00 92.62 87 GLY A O 1
ATOM 667 N N . ILE A 1 88 ? -6.015 -6.552 9.148 1.00 94.88 88 ILE A N 1
ATOM 668 C CA . ILE A 1 88 ? -6.149 -5.927 7.821 1.00 94.88 88 ILE A CA 1
ATOM 669 C C . ILE A 1 88 ? -5.577 -6.851 6.747 1.00 94.88 88 ILE A C 1
ATOM 671 O O . ILE A 1 88 ? -4.388 -7.150 6.778 1.00 94.88 88 ILE A O 1
ATOM 675 N N . GLY A 1 89 ? -6.378 -7.237 5.759 1.00 94.75 89 GLY A N 1
ATOM 676 C CA . GLY A 1 89 ? -5.946 -8.056 4.631 1.00 94.75 89 GLY A CA 1
ATOM 677 C C . GLY A 1 89 ? -5.412 -7.236 3.456 1.00 94.75 89 GLY A C 1
ATOM 678 O O . GLY A 1 89 ? -5.842 -6.109 3.205 1.00 94.75 89 GLY A O 1
ATOM 679 N N . ILE A 1 90 ? -4.504 -7.822 2.669 1.00 96.19 90 ILE A N 1
ATOM 680 C CA . ILE A 1 90 ? -4.109 -7.278 1.361 1.00 96.19 90 ILE A CA 1
ATOM 681 C C . ILE A 1 90 ? -4.251 -8.393 0.323 1.00 96.19 90 ILE A C 1
ATOM 683 O O . ILE A 1 90 ? -3.445 -9.322 0.260 1.00 96.19 90 ILE A O 1
ATOM 687 N N . GLY A 1 91 ? -5.319 -8.320 -0.474 1.00 94.31 91 GLY A N 1
ATOM 688 C CA . GLY A 1 91 ? -5.620 -9.320 -1.500 1.00 94.31 91 GLY A CA 1
ATOM 689 C C . GLY A 1 91 ? -4.585 -9.343 -2.626 1.00 94.31 91 GLY A C 1
ATOM 690 O O . GLY A 1 91 ? -3.899 -8.355 -2.864 1.00 94.31 91 GLY A O 1
ATOM 691 N N . ALA A 1 92 ? -4.489 -10.455 -3.355 1.00 94.81 92 ALA A N 1
ATOM 692 C CA . ALA A 1 92 ? -3.613 -10.534 -4.523 1.00 94.81 92 ALA A CA 1
ATOM 693 C C . ALA A 1 92 ? -3.990 -9.473 -5.573 1.00 94.81 92 ALA A C 1
ATOM 695 O O . ALA A 1 92 ? -5.174 -9.248 -5.841 1.00 94.81 92 ALA A O 1
ATOM 696 N N . ASN A 1 93 ? -2.987 -8.861 -6.207 1.00 94.88 93 ASN A N 1
ATOM 697 C CA . ASN A 1 93 ? -3.173 -7.829 -7.238 1.00 94.88 93 ASN A CA 1
ATOM 698 C C . ASN A 1 93 ? -4.055 -6.645 -6.772 1.00 94.88 93 ASN A C 1
ATOM 700 O O . ASN A 1 93 ? -4.872 -6.109 -7.539 1.00 94.88 93 ASN A O 1
ATOM 704 N N . SER A 1 94 ? -3.939 -6.256 -5.500 1.00 95.38 94 SER A N 1
ATOM 705 C CA . SER A 1 94 ? -4.690 -5.139 -4.916 1.00 95.38 94 SER A CA 1
ATOM 706 C C . SER A 1 94 ? -4.089 -3.773 -5.250 1.00 95.38 94 SER A C 1
ATOM 708 O O . SER A 1 94 ? -4.757 -2.754 -5.064 1.00 95.38 94 SER A O 1
ATOM 710 N N . LEU A 1 95 ? -2.867 -3.734 -5.792 1.00 96.50 95 LEU A N 1
ATOM 711 C CA . LEU A 1 95 ? -2.263 -2.526 -6.342 1.00 96.50 95 LEU A CA 1
ATOM 712 C C . LEU A 1 95 ? -2.976 -2.115 -7.639 1.00 96.50 95 LEU A C 1
ATOM 714 O O . LEU A 1 95 ? -2.870 -2.769 -8.678 1.00 96.50 95 LEU A O 1
ATOM 718 N N . LYS A 1 96 ? -3.723 -1.014 -7.582 1.00 95.88 96 LYS A N 1
ATOM 719 C CA . LYS A 1 96 ? -4.446 -0.427 -8.713 1.00 95.88 96 LYS A CA 1
ATOM 720 C C . LYS A 1 96 ? -3.680 0.771 -9.246 1.00 95.88 96 LYS A C 1
ATOM 722 O O . LYS A 1 96 ? -3.413 1.716 -8.514 1.00 95.88 96 LYS A O 1
ATOM 727 N N . LEU A 1 97 ? -3.372 0.749 -10.540 1.00 93.44 97 LEU A N 1
ATOM 728 C CA . LEU A 1 97 ? -2.633 1.827 -11.204 1.00 93.44 97 LEU A CA 1
ATOM 729 C C . LEU A 1 97 ? -3.531 2.981 -11.682 1.00 93.44 97 LEU A C 1
ATOM 731 O O . LEU A 1 97 ? -3.003 4.024 -12.042 1.00 93.44 97 LEU A O 1
ATOM 735 N N . ASN A 1 98 ? -4.863 2.812 -11.658 1.00 91.19 98 ASN A N 1
ATOM 736 C CA . ASN A 1 98 ? -5.865 3.839 -11.997 1.00 91.19 98 ASN A CA 1
ATOM 737 C C . ASN A 1 98 ? -5.559 4.583 -13.310 1.00 91.19 98 ASN A C 1
ATOM 739 O O . ASN A 1 98 ? -5.324 5.787 -13.308 1.00 91.19 98 ASN A O 1
ATOM 743 N N . ASP A 1 99 ? -5.510 3.837 -14.417 1.00 87.69 99 ASP A N 1
ATOM 744 C CA . ASP A 1 99 ? -5.148 4.320 -15.765 1.00 87.69 99 ASP A CA 1
ATOM 745 C C . ASP A 1 99 ? -3.704 4.848 -15.908 1.00 87.69 99 ASP A C 1
ATOM 747 O O . ASP A 1 99 ? -3.293 5.284 -16.983 1.00 87.69 99 ASP A O 1
ATOM 751 N N . GLY A 1 100 ? -2.920 4.768 -14.832 1.00 91.94 100 GLY A N 1
ATOM 752 C CA . GLY A 1 100 ? -1.498 5.055 -14.778 1.00 91.94 100 GLY A CA 1
ATOM 753 C C . GLY A 1 100 ? -0.607 3.825 -14.961 1.00 91.94 100 GLY A C 1
ATOM 754 O O . GLY A 1 100 ? -0.991 2.805 -15.532 1.00 91.94 100 GLY A O 1
ATOM 755 N N . GLY A 1 101 ? 0.619 3.936 -14.457 1.00 93.62 101 GLY A N 1
ATOM 756 C CA . GLY A 1 101 ? 1.705 2.997 -14.707 1.00 93.62 101 GLY A CA 1
ATOM 757 C C . GLY A 1 101 ? 2.824 3.144 -13.686 1.00 93.62 101 GLY A C 1
ATOM 758 O O . GLY A 1 101 ? 2.898 4.134 -12.96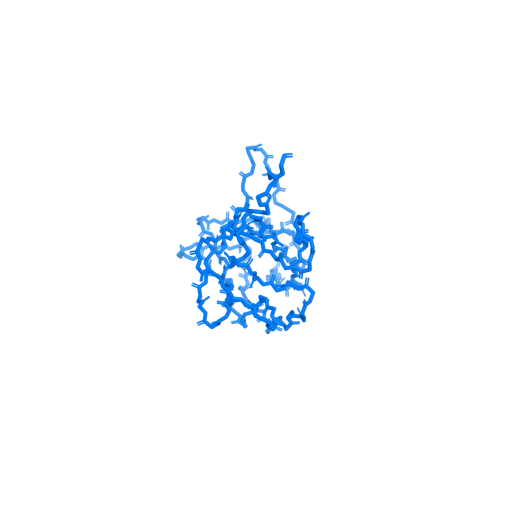0 1.00 93.62 101 GLY A O 1
ATOM 759 N N . LEU A 1 102 ? 3.695 2.147 -13.640 1.00 94.12 102 LEU A N 1
ATOM 760 C CA . LEU A 1 102 ? 4.941 2.158 -12.884 1.00 94.12 102 LEU A CA 1
ATOM 761 C C . LEU A 1 102 ? 6.062 1.904 -13.876 1.00 94.12 102 LEU A C 1
ATOM 763 O O . LEU A 1 102 ? 5.978 0.928 -14.619 1.00 94.12 102 LEU A O 1
ATOM 767 N N . TYR A 1 103 ? 7.064 2.775 -13.908 1.00 93.44 103 TYR A N 1
ATOM 768 C CA . TYR A 1 103 ? 8.134 2.706 -14.900 1.00 93.44 103 TYR A CA 1
ATOM 769 C C . TYR A 1 103 ? 9.502 2.775 -14.244 1.00 93.44 103 TYR A C 1
ATOM 771 O O . TYR A 1 103 ? 9.707 3.584 -13.337 1.00 93.44 103 TYR A O 1
ATOM 779 N N . ASP A 1 104 ? 10.437 1.961 -14.716 1.00 93.12 104 ASP A N 1
ATOM 780 C CA . ASP A 1 104 ? 11.848 2.132 -14.380 1.00 93.12 104 ASP A CA 1
ATOM 781 C C . ASP A 1 104 ? 12.465 3.341 -15.113 1.00 93.12 104 ASP A C 1
ATOM 783 O O . ASP A 1 104 ? 11.802 4.092 -15.839 1.00 93.12 104 ASP A O 1
ATOM 787 N N . ILE A 1 105 ? 13.774 3.530 -14.939 1.00 90.56 105 ILE A N 1
ATOM 788 C CA . ILE A 1 105 ? 14.526 4.592 -15.619 1.00 90.56 105 ILE A CA 1
ATOM 789 C C . ILE A 1 105 ? 14.694 4.351 -17.132 1.00 90.56 105 ILE A C 1
ATOM 791 O O . ILE A 1 105 ? 14.950 5.298 -17.878 1.00 90.56 105 ILE A O 1
ATOM 795 N N . ALA A 1 106 ? 14.575 3.104 -17.590 1.00 92.94 106 ALA A N 1
ATOM 796 C CA . ALA A 1 106 ? 14.685 2.709 -18.992 1.00 92.94 106 ALA A CA 1
ATOM 797 C C . ALA A 1 106 ? 13.341 2.791 -19.749 1.00 92.94 106 ALA A C 1
ATOM 799 O O . ALA A 1 106 ? 13.332 2.742 -20.980 1.00 92.94 106 ALA A O 1
ATOM 800 N N . GLY A 1 107 ? 12.226 2.980 -19.036 1.00 92.38 107 GLY A N 1
ATOM 801 C CA . GLY A 1 107 ? 10.864 3.016 -19.558 1.00 92.38 107 GLY A CA 1
ATOM 802 C C . GLY A 1 107 ? 10.135 1.666 -19.547 1.00 92.38 107 GLY A C 1
ATOM 803 O O . GLY A 1 107 ? 9.042 1.583 -20.111 1.00 92.38 107 GLY A O 1
ATOM 804 N N . ASN A 1 108 ? 10.688 0.617 -18.929 1.00 93.56 108 ASN A N 1
ATOM 805 C CA . ASN A 1 108 ? 9.998 -0.663 -18.787 1.00 93.56 108 ASN A CA 1
ATOM 806 C C . ASN A 1 108 ? 8.876 -0.544 -17.749 1.00 93.56 108 ASN A C 1
ATOM 808 O O . ASN A 1 108 ? 9.037 0.078 -16.699 1.00 93.56 108 ASN A O 1
ATOM 812 N N . SER A 1 109 ? 7.720 -1.140 -18.047 1.00 93.56 109 SER A N 1
ATOM 813 C CA . SER A 1 109 ? 6.549 -1.067 -17.173 1.00 93.56 109 SER A CA 1
ATOM 814 C C . SER A 1 109 ? 6.552 -2.190 -16.140 1.00 93.56 109 SER A C 1
ATOM 816 O O . SER A 1 109 ? 6.640 -3.363 -16.504 1.00 93.56 109 SER A O 1
ATOM 818 N N . ALA A 1 110 ? 6.396 -1.835 -14.866 1.00 92.19 110 ALA A N 1
ATOM 819 C CA . ALA A 1 110 ? 6.245 -2.801 -13.792 1.00 92.19 110 ALA A CA 1
ATOM 820 C C . ALA A 1 110 ? 4.838 -3.406 -13.773 1.00 92.19 110 ALA A C 1
ATOM 822 O O . ALA A 1 110 ? 3.832 -2.689 -13.799 1.00 92.19 110 ALA A O 1
ATOM 823 N N . GLY A 1 111 ? 4.759 -4.729 -13.643 1.00 88.81 111 GLY A N 1
ATOM 824 C CA . GLY A 1 111 ? 3.492 -5.404 -13.373 1.00 88.81 111 GLY A CA 1
ATOM 825 C C . GLY A 1 111 ? 3.032 -5.146 -11.930 1.00 88.81 111 GLY A C 1
ATOM 826 O O . GLY A 1 111 ? 3.831 -5.322 -11.011 1.00 88.81 111 GLY A O 1
ATOM 827 N N . PRO A 1 112 ? 1.755 -4.798 -11.672 1.00 89.00 112 PRO A N 1
ATOM 828 C CA . PRO A 1 112 ? 1.251 -4.568 -10.312 1.00 89.00 112 PRO A CA 1
ATOM 829 C C . PRO A 1 112 ? 0.929 -5.873 -9.563 1.00 89.00 112 PRO A C 1
ATOM 831 O O . PRO A 1 112 ? 0.205 -5.868 -8.567 1.00 89.00 112 PRO A O 1
ATOM 834 N N . THR A 1 113 ? 1.389 -7.012 -10.079 1.00 92.19 113 THR A N 1
ATOM 835 C CA . THR A 1 113 ? 1.007 -8.326 -9.576 1.00 92.19 113 THR A CA 1
ATOM 836 C C . THR A 1 113 ? 1.783 -8.678 -8.323 1.00 92.19 113 THR A C 1
ATOM 838 O O . THR A 1 113 ? 3.008 -8.583 -8.312 1.00 92.19 113 THR A O 1
ATOM 841 N N . HIS A 1 114 ? 1.075 -9.134 -7.299 1.00 93.31 114 HIS A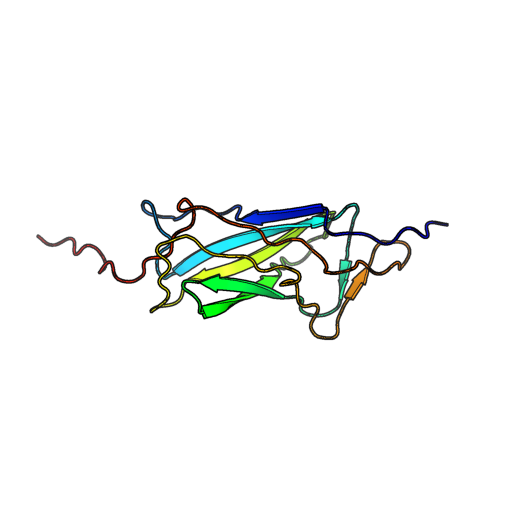 N 1
ATOM 842 C CA . HIS A 1 114 ? 1.659 -9.643 -6.064 1.00 93.31 114 HIS A CA 1
ATOM 843 C C . HIS A 1 114 ? 0.721 -10.676 -5.440 1.00 93.31 114 HIS A C 1
ATOM 845 O O . HIS A 1 114 ? -0.496 -10.640 -5.661 1.00 93.31 114 HIS A O 1
ATOM 851 N N . ASP A 1 115 ? 1.291 -11.573 -4.643 1.00 93.31 115 ASP A N 1
ATOM 852 C CA . ASP A 1 115 ? 0.528 -12.573 -3.905 1.00 93.31 115 ASP A CA 1
ATOM 853 C C . ASP A 1 115 ? -0.314 -11.940 -2.792 1.00 93.31 115 ASP A C 1
ATOM 855 O O . ASP A 1 115 ? -0.124 -10.785 -2.396 1.00 93.31 115 ASP A O 1
ATOM 859 N N . VAL A 1 116 ? -1.263 -12.720 -2.275 1.00 91.44 116 VAL A N 1
ATOM 860 C CA . VAL A 1 116 ? -2.010 -12.342 -1.074 1.00 91.44 116 VAL A CA 1
ATOM 861 C C . VAL A 1 116 ? -1.043 -12.138 0.092 1.00 91.44 116 VAL A C 1
ATOM 863 O O . VAL A 1 116 ? -0.197 -12.990 0.369 1.00 91.44 116 VAL A O 1
ATOM 866 N N . VAL A 1 117 ? -1.193 -11.025 0.805 1.00 90.19 117 VAL A N 1
ATOM 867 C CA . VAL A 1 117 ? -0.520 -10.821 2.086 1.00 90.19 117 VAL A CA 1
ATOM 868 C C . VAL A 1 117 ? -1.526 -11.142 3.173 1.00 90.19 117 VAL A C 1
ATOM 870 O O . VAL A 1 117 ? -2.478 -10.396 3.409 1.00 90.19 117 VAL A O 1
ATOM 873 N N . VAL A 1 118 ? -1.315 -12.281 3.824 1.00 77.56 118 VAL A N 1
ATOM 874 C CA . VAL A 1 118 ? -2.059 -12.639 5.028 1.00 77.56 118 VAL A CA 1
ATOM 875 C C . VAL A 1 118 ? -1.377 -11.942 6.187 1.00 77.56 118 VAL A C 1
ATOM 877 O O . VAL A 1 118 ? -0.285 -12.327 6.608 1.00 77.56 118 VAL A O 1
ATOM 880 N N . VAL A 1 119 ? -2.007 -10.882 6.667 1.00 75.88 119 VAL A N 1
ATOM 881 C CA . VAL A 1 119 ? -1.523 -10.141 7.820 1.00 75.88 119 VAL A CA 1
ATOM 882 C C . VAL A 1 119 ? -2.242 -10.708 9.039 1.00 75.88 119 VAL A C 1
ATOM 884 O O . VAL A 1 119 ? -3.460 -10.833 9.041 1.00 75.88 119 VAL A O 1
ATOM 887 N N . GLY A 1 120 ? -1.478 -11.179 10.025 1.00 72.75 120 GLY A N 1
ATOM 888 C CA . GLY A 1 120 ? -2.048 -11.779 11.231 1.00 72.75 120 GLY A CA 1
ATOM 889 C C . GLY A 1 120 ? -2.722 -10.746 12.141 1.00 72.75 120 GLY A C 1
ATOM 890 O O . GLY A 1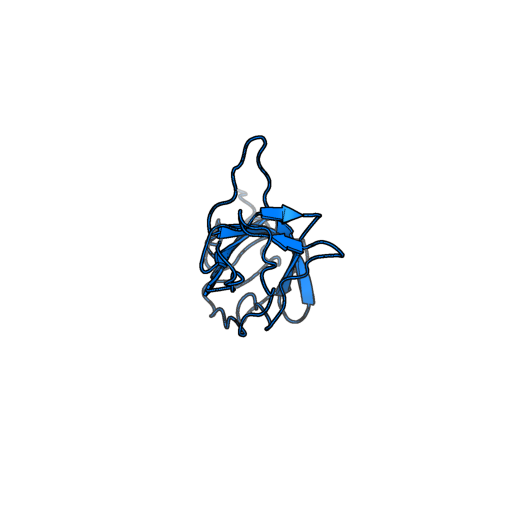 120 ? -2.766 -9.549 11.852 1.00 72.75 120 GLY A O 1
ATOM 891 N N . THR A 1 121 ? -3.144 -11.195 13.322 1.00 82.56 121 THR A N 1
ATOM 892 C CA . THR A 1 121 ? -3.861 -10.389 14.330 1.00 82.56 121 THR A CA 1
ATOM 893 C C . THR A 1 121 ? -3.072 -9.205 14.911 1.00 82.56 121 THR A C 1
ATOM 895 O O . THR A 1 121 ? -3.599 -8.448 15.728 1.00 82.56 121 THR A O 1
ATOM 898 N N . ASP A 1 122 ? -1.819 -9.018 14.500 1.00 83.94 122 ASP A N 1
ATOM 899 C CA . ASP A 1 122 ? -0.954 -7.905 14.908 1.00 83.94 122 ASP A CA 1
ATOM 900 C C . ASP A 1 122 ? -1.377 -6.564 14.271 1.00 83.94 122 ASP A C 1
ATOM 902 O O . ASP A 1 122 ? -0.895 -5.499 14.660 1.00 83.94 122 ASP A O 1
ATOM 906 N N . HIS A 1 123 ? -2.304 -6.607 13.305 1.00 90.31 123 HIS A N 1
ATOM 907 C CA . HIS A 1 123 ? -2.818 -5.445 12.578 1.00 90.31 123 HIS A CA 1
ATOM 908 C C . HIS A 1 123 ? -4.354 -5.369 12.584 1.00 90.31 123 HIS A C 1
ATOM 910 O O . HIS A 1 123 ? -4.968 -5.054 11.568 1.00 90.31 123 HIS A O 1
ATOM 916 N N . ARG A 1 124 ? -4.988 -5.654 13.727 1.00 93.12 124 ARG A N 1
ATOM 917 C CA . ARG A 1 124 ? -6.448 -5.520 13.920 1.00 93.12 124 ARG A CA 1
ATOM 918 C C . ARG A 1 124 ? -6.917 -4.069 13.870 1.00 93.12 124 ARG A C 1
ATOM 920 O O . ARG A 1 124 ? -6.139 -3.155 14.136 1.00 93.12 124 ARG A O 1
ATOM 927 N N . VAL A 1 125 ? -8.206 -3.854 13.614 1.00 92.38 125 VAL A N 1
ATOM 928 C CA . VAL A 1 125 ? -8.858 -2.536 13.636 1.00 92.38 125 VAL A CA 1
ATOM 929 C C . VAL A 1 125 ? -10.038 -2.560 14.601 1.00 92.38 125 VAL A C 1
ATOM 931 O O . VAL A 1 125 ? -10.966 -3.347 14.439 1.00 92.38 125 VAL A O 1
ATOM 934 N N . ASP A 1 126 ? -10.060 -1.651 15.575 1.00 92.12 126 ASP A N 1
ATOM 935 C CA . ASP A 1 126 ? -11.204 -1.486 16.471 1.00 92.12 126 ASP A CA 1
ATOM 936 C C . ASP A 1 126 ? -11.523 -0.005 16.710 1.00 92.12 126 ASP A C 1
ATOM 938 O O . ASP A 1 126 ? -10.825 0.720 17.421 1.00 92.12 126 ASP A O 1
ATOM 942 N N . THR A 1 127 ? -12.642 0.448 16.141 1.00 86.81 127 THR A N 1
ATOM 943 C CA . THR A 1 127 ? -13.143 1.820 16.321 1.00 86.81 127 THR A CA 1
ATOM 944 C C . THR A 1 127 ? -14.285 1.941 17.337 1.00 86.81 127 THR A C 1
ATOM 946 O O . THR A 1 127 ? -14.898 3.006 17.455 1.00 86.81 127 THR A O 1
ATOM 949 N N . THR A 1 128 ? -14.583 0.872 18.082 1.00 79.69 128 THR A N 1
ATOM 950 C CA . THR A 1 1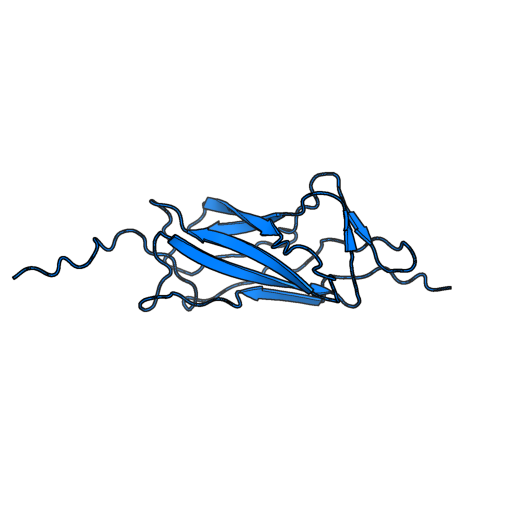28 ? -15.681 0.805 19.064 1.00 79.69 128 THR A CA 1
ATOM 951 C C . THR A 1 128 ? -15.296 1.307 20.453 1.00 79.69 128 THR A C 1
ATOM 953 O O . THR A 1 128 ? -16.183 1.654 21.243 1.00 79.69 128 THR A O 1
ATOM 956 N N . VAL A 1 129 ? -13.995 1.415 20.746 1.00 63.91 129 VAL A N 1
ATOM 957 C CA . VAL A 1 129 ? -13.504 1.984 22.003 1.00 63.91 129 VAL A CA 1
ATOM 958 C C . VAL A 1 129 ? -13.900 3.460 22.046 1.00 63.91 129 VAL A C 1
ATOM 960 O O . VAL A 1 129 ? -13.394 4.292 21.291 1.00 63.91 129 VAL A O 1
ATOM 963 N N . ARG A 1 130 ? -14.855 3.793 22.922 1.00 56.31 130 ARG A N 1
ATOM 964 C CA . ARG A 1 130 ? -15.107 5.183 23.309 1.00 56.31 130 ARG A CA 1
ATOM 965 C C . ARG A 1 130 ? -13.798 5.714 23.882 1.00 56.31 130 ARG A C 1
ATOM 967 O O . ARG A 1 130 ? -13.200 5.019 24.698 1.00 56.31 130 ARG A O 1
ATOM 974 N N . ASP A 1 131 ? -13.380 6.904 23.449 1.00 54.03 131 ASP A N 1
ATOM 975 C CA . ASP A 1 131 ? -12.362 7.709 24.132 1.00 54.03 131 ASP A CA 1
ATOM 976 C C . ASP A 1 131 ? -12.492 7.453 25.636 1.00 54.03 131 ASP A C 1
ATOM 978 O O . ASP A 1 131 ? -13.587 7.640 26.181 1.00 54.03 131 ASP A O 1
ATOM 982 N N . HIS A 1 132 ? -11.471 6.846 26.253 1.00 51.22 132 HIS A N 1
ATOM 983 C CA . HIS A 1 132 ? -11.538 6.486 27.663 1.00 51.22 132 HIS A CA 1
ATOM 984 C C . HIS A 1 132 ? -11.750 7.792 28.409 1.00 51.22 132 HIS A C 1
ATOM 986 O O . HIS A 1 132 ? -10.832 8.596 28.542 1.00 51.22 132 HIS A O 1
ATOM 992 N N . GLY A 1 133 ? -12.995 8.020 28.825 1.00 44.31 133 GLY A N 1
ATOM 993 C CA . GLY A 1 133 ? -13.388 9.218 29.526 1.00 44.31 133 GLY A CA 1
ATOM 994 C C . GLY A 1 133 ? -12.559 9.315 30.790 1.00 44.31 133 GLY A C 1
ATOM 995 O O . GLY A 1 133 ? -12.865 8.663 31.783 1.00 44.31 133 GLY A O 1
ATOM 996 N N . ILE A 1 134 ? -11.525 10.151 30.762 1.00 49.81 134 ILE A N 1
ATOM 997 C CA . ILE A 1 134 ? -10.928 10.659 31.984 1.00 49.81 134 ILE A CA 1
ATOM 998 C C . ILE A 1 134 ? -11.940 11.652 32.551 1.00 49.81 134 ILE A C 1
ATOM 1000 O O . ILE A 1 134 ? -11.990 12.816 32.156 1.00 49.81 134 ILE A O 1
ATOM 1004 N N . ARG A 1 135 ? -12.787 11.149 33.447 1.00 45.44 135 ARG A N 1
ATOM 1005 C CA . ARG A 1 135 ? -13.341 11.870 34.600 1.00 45.44 135 ARG A CA 1
ATOM 1006 C C . ARG A 1 135 ? -13.374 10.855 35.742 1.00 45.44 135 ARG A C 1
ATOM 1008 O O . ARG A 1 135 ? -13.922 9.769 35.548 1.00 45.44 135 ARG A O 1
ATOM 1015 N N . PRO A 1 136 ? -12.726 11.145 36.874 1.00 52.97 136 PRO A N 1
ATOM 1016 C CA . PRO A 1 136 ? -13.114 12.253 37.747 1.00 52.97 136 PRO A CA 1
ATOM 1017 C C . PRO A 1 136 ? -12.096 13.390 37.851 1.00 52.97 136 PRO A C 1
ATOM 1019 O O . PRO A 1 136 ? -10.879 13.121 37.782 1.00 52.97 136 PRO A O 1
#

Sequence (136 aa):
MDTEPPSVATVRITSRPTDGEAYRKGDVVSVEVTFSEQVTPSGDPQLELDIGGVSRRATLQTVSGQTFRDSLVFEYTVKRGDRDDDGIGIGANSLKLNDGGLYDIAGNSAGPTHDVVVVGTDHRVDTTVRDHGIRP

pLDDT: mean 89.57, std 10.91, range [44.31, 97.81]

Secondary structure (DSSP, 8-state):
---PPP-EEEEEE----SSSSEE-TT-EEEEEEEESS--EEES--EEEEEETTEEEEEEE---TTPPP-SEEEEEEEPPTT-EESS--BB-TT-EE-TT-EEE-TT-PBPP-----B---GGGEEE----------

Foldseek 3Di:
DDDDAKEFDDKDFPDAAPDDQENEAQDKTKMKTFIPWFKDKDDWKWFWKQFQNDTDTWTWDDDVPDGTIRMTITMDGDHAPGWHQFAIWGAFLRTGSPPIFIADPVGHTYDSGDHIDRDGSSYTHDHPDDPPDPDD